Protein AF-Q6T5Z6-F1 (afdb_monomer)

Organism: NCBI:txid249590

Secondary structure (DSSP, 8-state):
-HHHHHHHHHIIIIII-PPTT-EEEEE--SHHHHHHHHHHHHHT-SEEEEE-S-GGGHHHHHHTT--EEE-SSS----SSS--

InterPro domains:
  IPR013149 Alcohol dehydrogenase-like, C-terminal [PF00107] (31-72)
  IPR036291 NAD(P)-binding domain superfamily [SSF51735] (1-75)

Radius of gyration: 12.71 Å; Cα contacts (8 Å, |Δi|>4): 159; chains: 1; bounding box: 39×18×32 Å

Structure (mmCIF, N/CA/C/O backbone):
data_AF-Q6T5Z6-F1
#
_entry.id   AF-Q6T5Z6-F1
#
loop_
_atom_site.group_PDB
_atom_site.id
_atom_site.type_symbol
_atom_site.label_atom_id
_atom_site.label_alt_id
_atom_site.label_comp_id
_atom_site.label_asym_id
_atom_site.label_entity_id
_atom_site.label_seq_id
_atom_site.pdbx_PDB_ins_code
_atom_site.Cartn_x
_atom_site.Cartn_y
_atom_site.Cartn_z
_atom_site.occupancy
_atom_site.B_iso_or_equiv
_atom_site.auth_seq_id
_atom_site.auth_comp_id
_atom_site.auth_asym_id
_atom_site.auth_atom_id
_atom_site.pdbx_PDB_model_num
ATOM 1 N N . LEU A 1 1 ? 18.800 5.299 -0.319 1.00 55.12 1 LEU A N 1
ATOM 2 C CA . LEU A 1 1 ? 17.326 5.330 -0.142 1.00 55.12 1 LEU A CA 1
ATOM 3 C C . LEU A 1 1 ? 16.532 4.681 -1.289 1.00 55.12 1 LEU A C 1
ATOM 5 O O . LEU A 1 1 ? 15.351 4.426 -1.106 1.00 55.12 1 LEU A O 1
ATOM 9 N N . SER A 1 2 ? 17.130 4.382 -2.448 1.00 65.06 2 SER A N 1
ATOM 10 C CA . SER A 1 2 ? 16.399 3.973 -3.663 1.00 65.06 2 SER A CA 1
ATOM 11 C C . SER A 1 2 ? 15.903 2.520 -3.693 1.00 65.06 2 SER A C 1
ATOM 13 O O . SER A 1 2 ? 14.844 2.267 -4.253 1.00 65.06 2 SER A O 1
ATOM 15 N N . CYS A 1 3 ? 16.621 1.575 -3.077 1.00 74.06 3 CYS A N 1
ATOM 16 C CA . CYS A 1 3 ? 16.347 0.138 -3.237 1.00 74.06 3 CYS A CA 1
ATOM 17 C C . CYS A 1 3 ? 14.960 -0.290 -2.716 1.00 74.06 3 CYS A C 1
ATOM 19 O O . CYS A 1 3 ? 14.259 -1.074 -3.352 1.00 74.06 3 CYS A O 1
ATOM 21 N N . GLY A 1 4 ? 14.520 0.263 -1.581 1.00 71.12 4 GLY A N 1
ATOM 22 C CA . GLY A 1 4 ? 13.235 -0.114 -0.984 1.00 71.12 4 GLY A CA 1
ATOM 23 C C . GLY A 1 4 ? 12.021 0.393 -1.768 1.00 71.12 4 GLY A C 1
ATOM 24 O O . GLY A 1 4 ? 11.020 -0.312 -1.879 1.00 71.12 4 GLY A O 1
ATOM 25 N N . ILE A 1 5 ? 12.126 1.589 -2.355 1.00 77.44 5 ILE A N 1
ATOM 26 C CA . ILE A 1 5 ? 11.025 2.223 -3.093 1.00 77.44 5 ILE A CA 1
ATOM 27 C C . ILE A 1 5 ? 10.830 1.547 -4.450 1.00 77.44 5 ILE A C 1
ATOM 29 O O . ILE A 1 5 ? 9.704 1.207 -4.804 1.00 77.44 5 ILE A O 1
ATOM 33 N N . SER A 1 6 ? 11.916 1.294 -5.187 1.00 79.06 6 SER A N 1
ATOM 34 C CA . SER A 1 6 ? 11.837 0.590 -6.471 1.00 79.06 6 SER A CA 1
ATOM 35 C C . SER A 1 6 ? 11.317 -0.838 -6.307 1.00 79.06 6 SER A C 1
ATOM 37 O O . SER A 1 6 ? 10.554 -1.303 -7.150 1.00 79.06 6 SER A O 1
ATOM 39 N N . THR A 1 7 ? 11.666 -1.506 -5.203 1.00 81.31 7 THR A N 1
ATOM 40 C CA . THR A 1 7 ? 11.165 -2.850 -4.887 1.00 81.31 7 THR A CA 1
ATOM 41 C C . THR A 1 7 ? 9.660 -2.837 -4.627 1.00 81.31 7 THR A C 1
ATOM 43 O O . THR A 1 7 ? 8.938 -3.621 -5.235 1.00 81.31 7 THR A O 1
ATOM 46 N N . GLY A 1 8 ? 9.167 -1.933 -3.772 1.00 78.44 8 GLY A N 1
ATOM 47 C CA . GLY A 1 8 ? 7.736 -1.842 -3.460 1.00 78.44 8 GLY A CA 1
ATOM 48 C C . GLY A 1 8 ? 6.896 -1.448 -4.676 1.00 78.44 8 GLY A C 1
ATOM 49 O O . GLY A 1 8 ? 5.914 -2.112 -5.000 1.00 78.44 8 GLY A O 1
ATOM 50 N N . LEU A 1 9 ? 7.331 -0.420 -5.407 1.00 80.00 9 LEU A N 1
ATOM 51 C CA . LEU A 1 9 ? 6.643 0.060 -6.606 1.00 80.00 9 LEU A CA 1
ATOM 52 C C . LEU A 1 9 ? 6.659 -0.993 -7.728 1.00 80.00 9 LEU A C 1
ATOM 54 O O . LEU A 1 9 ? 5.631 -1.279 -8.343 1.00 80.00 9 LEU A O 1
ATOM 58 N N . GLY A 1 10 ? 7.822 -1.604 -7.966 1.00 77.25 10 GLY A N 1
ATOM 59 C CA . GLY A 1 10 ? 7.998 -2.661 -8.957 1.00 77.25 10 GLY A CA 1
ATOM 60 C C . GLY A 1 10 ? 7.200 -3.919 -8.621 1.00 77.25 10 GLY A C 1
ATOM 61 O O . GLY A 1 10 ? 6.630 -4.529 -9.522 1.00 77.25 10 GLY A O 1
ATOM 62 N N . ALA A 1 11 ? 7.077 -4.281 -7.343 1.00 78.06 11 ALA A N 1
ATOM 63 C CA . ALA A 1 11 ? 6.245 -5.405 -6.926 1.00 78.06 11 ALA A CA 1
ATOM 64 C C . ALA A 1 11 ? 4.768 -5.171 -7.278 1.00 78.06 11 ALA A C 1
ATOM 66 O O . ALA A 1 11 ? 4.140 -6.043 -7.876 1.00 78.06 11 ALA A O 1
ATOM 67 N N . SER A 1 12 ? 4.220 -3.988 -6.997 1.00 78.00 12 SER A N 1
ATOM 68 C CA . SER A 1 12 ? 2.809 -3.703 -7.281 1.00 78.00 12 SER A CA 1
ATOM 69 C C . SER A 1 12 ? 2.513 -3.583 -8.777 1.00 78.00 12 SER A C 1
ATOM 71 O O . SER A 1 12 ? 1.518 -4.124 -9.254 1.00 78.00 12 SER A O 1
ATOM 73 N N . ILE A 1 13 ? 3.384 -2.912 -9.534 1.00 76.38 13 ILE A N 1
ATOM 74 C CA . ILE A 1 13 ? 3.141 -2.619 -10.955 1.00 76.38 13 ILE A CA 1
ATOM 75 C C . ILE A 1 13 ? 3.571 -3.780 -11.859 1.00 76.38 13 ILE A C 1
ATOM 77 O O . ILE A 1 13 ? 2.887 -4.091 -12.832 1.00 76.38 13 ILE A O 1
ATOM 81 N N . ASN A 1 14 ? 4.703 -4.423 -11.566 1.00 71.75 14 ASN A N 1
ATOM 82 C CA . ASN A 1 14 ? 5.320 -5.392 -12.471 1.00 71.75 14 ASN A CA 1
ATOM 83 C C . ASN A 1 14 ? 5.021 -6.849 -12.097 1.00 71.75 14 ASN A C 1
ATOM 85 O O . ASN A 1 14 ? 4.937 -7.688 -12.993 1.00 71.75 14 ASN A O 1
ATOM 89 N N . VAL A 1 15 ? 4.848 -7.149 -10.803 1.00 73.81 15 VAL A N 1
ATOM 90 C CA . VAL A 1 15 ? 4.611 -8.522 -10.320 1.00 73.81 15 VAL A CA 1
ATOM 91 C C . VAL A 1 15 ? 3.131 -8.764 -10.058 1.00 73.81 15 VAL A C 1
ATOM 93 O O . VAL A 1 15 ? 2.543 -9.654 -10.662 1.00 73.81 15 VAL A O 1
ATOM 96 N N . ALA A 1 16 ? 2.517 -7.961 -9.188 1.00 70.75 16 ALA A N 1
ATOM 97 C CA . ALA A 1 16 ? 1.133 -8.161 -8.779 1.00 70.75 16 ALA A CA 1
ATOM 98 C C . ALA A 1 16 ? 0.135 -7.839 -9.900 1.00 70.75 16 ALA A C 1
ATOM 100 O O . ALA A 1 16 ? -0.914 -8.473 -9.951 1.00 70.75 16 ALA A O 1
ATOM 101 N N . LYS A 1 17 ? 0.456 -6.865 -10.775 1.00 73.38 17 LYS A N 1
ATOM 102 C CA . LYS A 1 17 ? -0.389 -6.392 -11.894 1.00 73.38 17 LYS A CA 1
ATOM 103 C C . LYS A 1 17 ? -1.890 -6.438 -11.558 1.00 73.38 17 LYS A C 1
ATOM 105 O O . LYS A 1 17 ? -2.653 -7.104 -12.263 1.00 73.38 17 LYS A O 1
ATOM 110 N N . PRO A 1 18 ? -2.310 -5.781 -10.461 1.00 74.62 18 PRO A N 1
ATOM 111 C CA . PRO A 1 18 ? -3.690 -5.837 -10.021 1.00 74.62 18 PRO A CA 1
ATOM 112 C C . PRO A 1 18 ? -4.598 -5.311 -11.140 1.00 74.62 18 PRO A C 1
ATOM 114 O O . PRO A 1 18 ? -4.352 -4.211 -11.647 1.00 74.62 18 PRO A O 1
ATOM 117 N N . PRO A 1 19 ? -5.623 -6.067 -11.572 1.00 75.31 19 PRO A N 1
ATOM 118 C CA . PRO A 1 19 ? -6.597 -5.533 -12.506 1.00 75.31 19 PRO A CA 1
ATOM 119 C C . PRO A 1 19 ? -7.313 -4.347 -11.855 1.00 75.31 19 PRO A C 1
ATOM 121 O O . PRO A 1 19 ? -7.529 -4.325 -10.641 1.00 75.31 19 PRO A O 1
ATOM 124 N N . LYS A 1 20 ? -7.690 -3.349 -12.659 1.00 80.56 20 LYS A N 1
ATOM 125 C CA . LYS A 1 20 ? -8.405 -2.171 -12.153 1.00 80.56 20 LYS A CA 1
ATOM 126 C C . LYS A 1 20 ? -9.621 -2.612 -11.337 1.00 80.56 20 LYS A C 1
ATOM 128 O O . LYS A 1 20 ? -10.409 -3.432 -11.802 1.00 80.56 20 LYS A O 1
ATOM 133 N N . GLY A 1 21 ? -9.760 -2.078 -10.130 1.00 83.12 21 GLY A N 1
ATOM 134 C CA . GLY A 1 21 ? -10.825 -2.473 -9.209 1.00 83.12 21 GLY A CA 1
ATOM 135 C C . GLY A 1 21 ? -10.475 -3.603 -8.241 1.00 83.12 21 GLY A C 1
ATOM 136 O O . GLY A 1 21 ? -11.285 -3.924 -7.373 1.00 83.12 21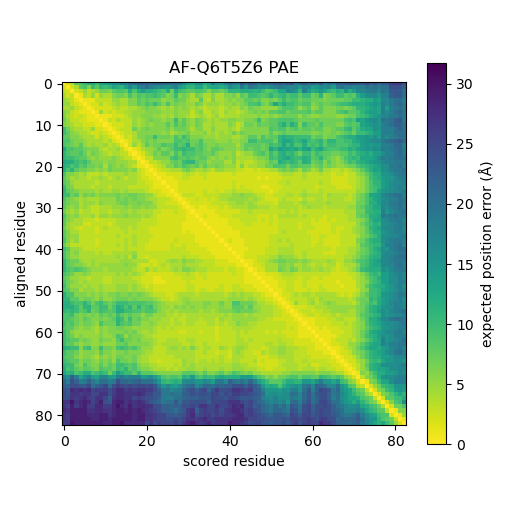 GLY A O 1
ATOM 137 N N . SER A 1 22 ? -9.288 -4.205 -8.333 1.00 84.12 22 SER A N 1
ATOM 138 C CA . SER A 1 22 ? -8.911 -5.285 -7.424 1.00 84.12 22 SER A CA 1
ATOM 139 C C . SER A 1 22 ? -8.566 -4.783 -6.021 1.00 84.12 22 SER A C 1
ATOM 141 O O . SER A 1 22 ? -8.359 -3.591 -5.774 1.00 84.12 22 SER A O 1
ATOM 143 N N . THR A 1 23 ? -8.470 -5.736 -5.096 1.00 87.19 23 THR A N 1
ATOM 144 C CA . THR A 1 23 ? -8.063 -5.500 -3.709 1.00 87.19 23 THR A CA 1
ATOM 145 C C . THR A 1 23 ? -6.621 -5.959 -3.508 1.00 87.19 23 THR A C 1
ATOM 147 O O . THR A 1 23 ? -6.266 -7.056 -3.934 1.00 87.19 23 THR A O 1
ATOM 150 N N . VAL A 1 24 ? -5.791 -5.136 -2.867 1.00 87.00 24 VAL A N 1
ATOM 151 C CA . VAL A 1 24 ? -4.380 -5.434 -2.572 1.00 87.00 24 VAL A CA 1
ATOM 152 C C . VAL A 1 24 ? -4.154 -5.362 -1.067 1.00 87.00 24 VAL A C 1
ATOM 154 O O . VAL A 1 24 ? -4.576 -4.404 -0.428 1.00 87.00 24 VAL A O 1
ATOM 157 N N . ALA A 1 25 ? -3.467 -6.353 -0.500 1.00 87.31 25 ALA A N 1
ATOM 158 C CA . ALA A 1 25 ? -3.036 -6.338 0.895 1.00 87.31 25 ALA A CA 1
ATOM 159 C C . ALA A 1 25 ? -1.518 -6.127 0.980 1.00 87.31 25 ALA A C 1
ATOM 161 O O . ALA A 1 25 ? -0.750 -6.826 0.320 1.00 87.31 25 ALA A O 1
ATOM 162 N N . VAL A 1 26 ? -1.087 -5.169 1.798 1.00 86.12 26 VAL A N 1
ATOM 163 C CA . VAL A 1 26 ? 0.316 -4.814 2.020 1.00 86.12 26 VAL A CA 1
ATOM 164 C C . VAL A 1 26 ? 0.676 -5.128 3.464 1.00 86.12 26 VAL A C 1
ATOM 166 O O . VAL A 1 26 ? 0.168 -4.503 4.392 1.00 86.12 26 VAL A O 1
ATOM 169 N N . PHE A 1 27 ? 1.579 -6.084 3.653 1.00 84.94 27 PHE A N 1
ATOM 170 C CA . PHE A 1 27 ? 2.080 -6.465 4.969 1.00 84.94 27 PHE A CA 1
ATOM 171 C C . PHE A 1 27 ? 3.365 -5.692 5.286 1.00 84.94 27 PHE A C 1
ATOM 173 O O . PHE A 1 27 ? 4.379 -5.854 4.612 1.00 84.94 27 PHE A O 1
ATOM 180 N N . GLY A 1 28 ? 3.314 -4.866 6.330 1.00 83.81 28 GLY A N 1
ATOM 181 C CA . GLY A 1 28 ? 4.400 -4.006 6.792 1.00 83.81 28 GLY A CA 1
ATOM 182 C C . GLY A 1 28 ? 4.413 -2.647 6.093 1.00 83.81 28 GLY A C 1
ATOM 183 O O . GLY A 1 28 ? 4.812 -2.527 4.939 1.00 83.81 28 GLY A O 1
ATOM 184 N N . LEU A 1 29 ? 4.061 -1.588 6.820 1.00 84.44 29 LEU A N 1
ATOM 185 C CA . LEU A 1 29 ? 3.984 -0.205 6.335 1.00 84.44 29 LEU A CA 1
ATOM 186 C C . LEU A 1 29 ? 5.299 0.551 6.569 1.00 84.44 29 LEU A C 1
ATOM 188 O O . LEU A 1 29 ? 5.332 1.637 7.138 1.00 84.44 29 LEU A O 1
ATOM 192 N N . GLY A 1 30 ? 6.412 -0.059 6.162 1.00 84.06 30 GLY A N 1
ATOM 193 C CA . GLY A 1 30 ? 7.710 0.619 6.077 1.00 84.06 30 GLY A CA 1
ATOM 194 C C . GLY A 1 30 ? 7.898 1.336 4.735 1.00 84.06 30 GLY A C 1
ATOM 195 O O . GLY A 1 30 ? 6.983 1.397 3.918 1.00 84.06 30 GLY A O 1
ATOM 196 N N . ALA A 1 31 ? 9.120 1.790 4.445 1.00 84.88 31 ALA A N 1
ATOM 197 C CA . ALA A 1 31 ? 9.446 2.451 3.172 1.00 84.88 31 ALA A CA 1
ATOM 198 C C . ALA A 1 31 ? 9.064 1.620 1.924 1.00 84.88 31 ALA A C 1
ATOM 200 O O . ALA A 1 31 ? 8.645 2.177 0.913 1.00 84.88 31 ALA A O 1
ATOM 201 N N . VAL A 1 32 ? 9.171 0.288 2.004 1.00 86.81 32 VAL A N 1
ATOM 202 C CA . VAL A 1 32 ? 8.781 -0.635 0.921 1.00 86.81 32 VAL A CA 1
ATOM 203 C C . VAL A 1 32 ? 7.260 -0.756 0.809 1.00 86.81 32 VAL A C 1
ATOM 205 O O . VAL A 1 32 ? 6.720 -0.693 -0.290 1.00 86.81 32 VAL A O 1
ATOM 208 N N . GLY A 1 33 ? 6.560 -0.901 1.938 1.00 85.75 33 GLY A N 1
ATOM 209 C CA . GLY A 1 33 ? 5.106 -1.060 1.964 1.00 85.75 33 GLY A CA 1
ATOM 210 C C . GLY A 1 33 ? 4.364 0.191 1.508 1.00 85.75 33 GLY A C 1
ATOM 211 O O . GLY A 1 33 ? 3.406 0.087 0.751 1.00 85.75 33 GLY A O 1
ATOM 212 N N . LEU A 1 34 ? 4.847 1.377 1.887 1.00 87.62 34 LEU A N 1
ATOM 213 C CA . LEU A 1 34 ? 4.297 2.644 1.399 1.00 87.62 34 LEU A CA 1
ATOM 214 C C . LEU A 1 34 ? 4.474 2.783 -0.120 1.00 87.62 34 LEU A C 1
ATOM 216 O O . LEU A 1 34 ? 3.529 3.143 -0.816 1.00 87.62 34 LEU A O 1
ATOM 220 N N . ALA A 1 35 ? 5.645 2.415 -0.654 1.00 88.62 35 ALA A N 1
ATOM 221 C CA . ALA A 1 35 ? 5.876 2.396 -2.099 1.00 88.62 35 ALA A CA 1
ATOM 222 C C . ALA A 1 35 ? 5.007 1.351 -2.825 1.00 88.62 35 ALA A C 1
ATOM 224 O O . ALA A 1 35 ? 4.552 1.594 -3.942 1.00 88.62 35 ALA A O 1
ATOM 225 N N . ALA A 1 36 ? 4.743 0.204 -2.193 1.00 87.38 36 ALA A N 1
ATOM 226 C CA . ALA A 1 36 ? 3.848 -0.815 -2.730 1.00 87.38 36 ALA A CA 1
ATOM 227 C C . ALA A 1 36 ? 2.381 -0.360 -2.736 1.00 87.38 36 ALA A C 1
ATOM 229 O O . ALA A 1 36 ? 1.688 -0.568 -3.733 1.00 87.38 36 ALA A O 1
ATOM 230 N N . ALA A 1 37 ? 1.915 0.292 -1.669 1.00 87.88 37 ALA A N 1
ATOM 231 C CA . ALA A 1 37 ? 0.580 0.883 -1.604 1.00 87.88 37 ALA A CA 1
ATOM 232 C C . ALA A 1 37 ? 0.392 1.946 -2.696 1.00 87.88 37 ALA A C 1
ATOM 234 O O . ALA A 1 37 ? -0.588 1.906 -3.439 1.00 87.88 37 ALA A O 1
ATOM 235 N N . GLU A 1 38 ? 1.388 2.815 -2.875 1.00 88.69 38 GLU A N 1
ATOM 236 C CA . GLU A 1 38 ? 1.394 3.817 -3.939 1.00 88.69 38 GLU A CA 1
ATOM 237 C C . GLU A 1 38 ? 1.366 3.169 -5.333 1.00 88.69 38 GLU A C 1
ATOM 239 O O . GLU A 1 38 ? 0.576 3.550 -6.195 1.00 88.69 38 GLU A O 1
ATOM 244 N N . GLY A 1 39 ? 2.170 2.124 -5.551 1.00 88.06 39 GLY A N 1
ATOM 245 C CA . GLY A 1 39 ? 2.157 1.368 -6.803 1.00 88.06 39 GLY A CA 1
ATOM 246 C C . GLY A 1 39 ? 0.824 0.674 -7.079 1.00 88.06 39 GLY A C 1
ATOM 247 O O . GLY A 1 39 ? 0.379 0.639 -8.223 1.00 88.06 39 GLY A O 1
ATOM 248 N N . ALA A 1 40 ? 0.156 0.163 -6.042 1.00 87.25 40 ALA A N 1
ATOM 249 C CA . ALA A 1 40 ? -1.171 -0.436 -6.162 1.00 87.25 40 ALA A CA 1
ATOM 250 C C . ALA A 1 40 ? -2.231 0.618 -6.517 1.00 87.25 40 ALA A C 1
ATOM 252 O O . ALA A 1 40 ? -3.093 0.363 -7.360 1.00 87.25 40 ALA A O 1
ATOM 253 N N . ARG A 1 41 ? -2.126 1.824 -5.941 1.00 85.50 41 ARG A N 1
ATOM 254 C CA . ARG A 1 41 ? -2.971 2.973 -6.289 1.00 85.50 41 ARG 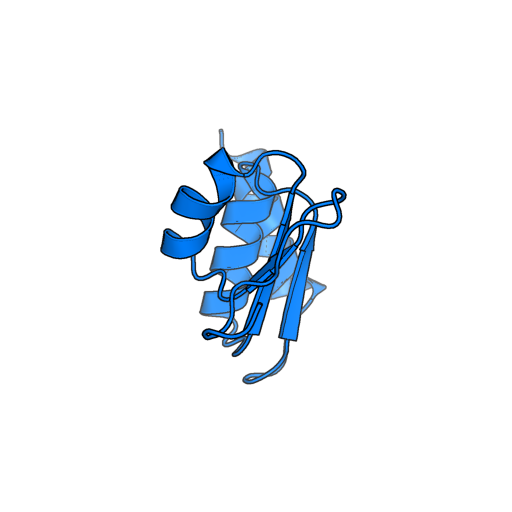A CA 1
ATOM 255 C C . ARG A 1 41 ? -2.794 3.370 -7.753 1.00 85.50 41 ARG A C 1
ATOM 257 O O . ARG A 1 41 ? -3.783 3.504 -8.466 1.00 85.50 41 ARG A O 1
ATOM 264 N N . ILE A 1 42 ? -1.549 3.494 -8.218 1.00 86.44 42 ILE A N 1
ATOM 265 C CA . ILE A 1 42 ? -1.223 3.821 -9.618 1.00 86.44 42 ILE A CA 1
ATOM 266 C C . ILE A 1 42 ? -1.732 2.735 -10.577 1.00 86.44 42 ILE A C 1
ATOM 268 O O . ILE A 1 42 ? -2.243 3.047 -11.651 1.00 86.44 42 ILE A O 1
ATOM 272 N N . ALA A 1 43 ? -1.645 1.463 -10.182 1.00 85.06 43 ALA A N 1
ATOM 273 C CA . ALA A 1 43 ? -2.174 0.347 -10.962 1.00 85.06 43 ALA A CA 1
ATOM 274 C C . ALA A 1 43 ? -3.720 0.321 -11.031 1.00 85.06 43 ALA A C 1
ATOM 276 O O . ALA A 1 43 ? -4.287 -0.375 -11.874 1.00 85.06 43 ALA A O 1
ATOM 277 N N . GLY A 1 44 ? -4.411 1.110 -10.201 1.00 84.94 44 GLY A N 1
ATOM 278 C CA . GLY A 1 44 ? -5.869 1.229 -10.198 1.00 84.94 44 GLY A CA 1
ATOM 279 C C . GLY A 1 44 ? -6.575 0.243 -9.267 1.00 84.94 44 GLY A C 1
ATOM 280 O O . GLY A 1 44 ? -7.728 -0.110 -9.522 1.00 84.94 44 GLY A O 1
ATOM 281 N N . ALA A 1 45 ? -5.910 -0.218 -8.205 1.00 86.75 45 ALA A N 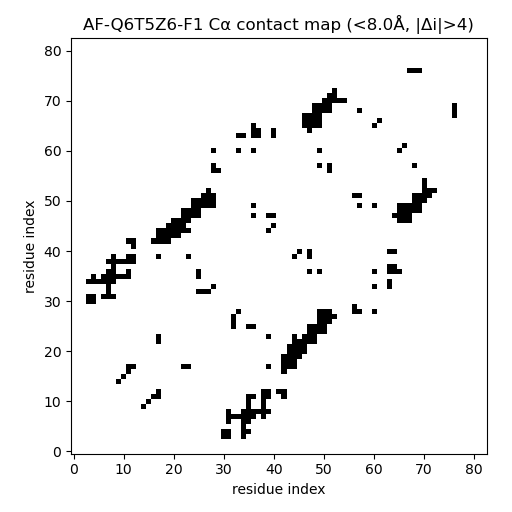1
ATOM 282 C CA . ALA A 1 45 ? -6.571 -0.977 -7.147 1.00 86.75 45 ALA A CA 1
ATOM 283 C C . ALA A 1 45 ? -7.638 -0.106 -6.458 1.00 86.75 45 ALA A C 1
ATOM 285 O O . ALA A 1 45 ? -7.369 1.036 -6.086 1.00 86.75 45 ALA A O 1
ATOM 286 N N . SER A 1 46 ? -8.847 -0.642 -6.270 1.00 86.19 46 SER A N 1
ATOM 287 C CA . SER A 1 46 ? -9.929 0.083 -5.582 1.00 86.19 46 SER A CA 1
ATOM 288 C C . SER A 1 46 ? -9.856 -0.039 -4.065 1.00 86.19 46 SER A C 1
ATOM 290 O O . SER A 1 46 ? -10.387 0.816 -3.362 1.00 86.19 46 SER A O 1
ATOM 292 N N . ARG A 1 47 ? -9.221 -1.097 -3.551 1.00 87.00 47 ARG A N 1
ATOM 293 C CA . ARG A 1 47 ? -9.055 -1.325 -2.110 1.00 87.00 47 ARG A CA 1
ATOM 294 C C . ARG A 1 47 ? -7.611 -1.687 -1.802 1.00 87.00 47 ARG A C 1
ATOM 296 O O . ARG A 1 47 ? -7.053 -2.587 -2.430 1.00 87.00 47 ARG A O 1
ATOM 303 N N . ILE A 1 48 ? -7.022 -1.002 -0.826 1.00 89.62 48 ILE A N 1
ATOM 304 C CA . ILE A 1 48 ? -5.648 -1.233 -0.373 1.00 89.62 48 ILE A CA 1
ATOM 305 C C . ILE A 1 48 ? -5.675 -1.420 1.146 1.00 89.62 48 ILE A C 1
ATOM 307 O O . ILE A 1 48 ? -6.004 -0.496 1.890 1.00 89.62 48 ILE A O 1
ATOM 311 N N . ILE A 1 49 ? -5.338 -2.626 1.597 1.00 89.31 49 ILE A N 1
ATOM 312 C CA . ILE A 1 49 ? -5.371 -3.041 3.001 1.00 89.31 49 ILE A CA 1
ATOM 313 C C . ILE A 1 49 ? -3.941 -3.021 3.548 1.00 89.31 49 ILE A C 1
ATOM 315 O O . ILE A 1 49 ? -3.114 -3.838 3.154 1.00 89.31 49 ILE A O 1
ATOM 319 N N . GLY A 1 50 ? -3.636 -2.096 4.454 1.00 88.88 50 GLY A N 1
ATOM 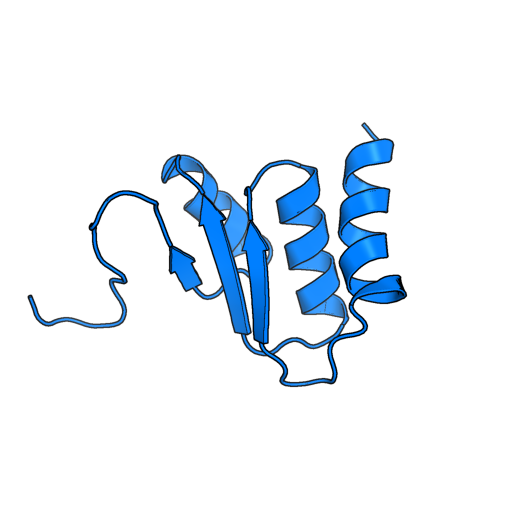320 C CA . GLY A 1 50 ? -2.341 -1.991 5.123 1.00 88.88 50 GLY A CA 1
ATOM 321 C C . GLY A 1 50 ? -2.305 -2.769 6.436 1.00 88.88 50 GLY A C 1
ATOM 322 O O . GLY A 1 50 ? -3.119 -2.539 7.324 1.00 88.88 50 GLY A O 1
ATOM 323 N N . ILE A 1 51 ? -1.345 -3.671 6.598 1.00 86.56 51 ILE A N 1
ATOM 324 C CA . ILE A 1 51 ? -1.240 -4.532 7.779 1.00 86.56 51 ILE A CA 1
ATOM 325 C C . ILE A 1 51 ? 0.060 -4.209 8.506 1.00 86.56 51 ILE A C 1
ATOM 327 O O . ILE A 1 51 ? 1.138 -4.489 7.991 1.00 86.56 51 ILE A O 1
ATOM 331 N N . ASP A 1 52 ? -0.017 -3.621 9.699 1.00 84.75 52 ASP A N 1
ATOM 332 C CA . ASP A 1 52 ? 1.162 -3.304 10.517 1.00 84.75 52 ASP A CA 1
ATOM 333 C C . ASP A 1 52 ? 0.857 -3.483 12.010 1.00 84.75 52 ASP A C 1
ATOM 335 O O . ASP A 1 52 ? -0.292 -3.485 12.451 1.00 84.75 52 ASP A O 1
ATOM 339 N N . LEU A 1 53 ? 1.909 -3.662 12.804 1.00 81.44 53 LEU A N 1
ATOM 340 C CA . LEU A 1 53 ? 1.822 -3.756 14.261 1.00 81.44 53 LEU A CA 1
ATOM 341 C C . LEU A 1 53 ? 1.778 -2.369 14.914 1.00 81.44 53 LEU A C 1
ATOM 343 O O . LEU A 1 53 ? 1.236 -2.218 16.007 1.00 81.44 53 LEU A O 1
ATOM 347 N N . ASN A 1 54 ? 2.352 -1.362 14.254 1.00 79.25 54 ASN A N 1
ATOM 348 C CA . ASN A 1 54 ? 2.469 -0.003 14.756 1.00 79.25 54 ASN A CA 1
ATOM 349 C C . ASN A 1 54 ? 1.389 0.886 14.146 1.00 79.25 54 ASN A C 1
ATOM 351 O O . ASN A 1 54 ? 1.495 1.309 12.994 1.00 79.25 54 ASN A O 1
ATOM 355 N N . ALA A 1 55 ? 0.395 1.253 14.956 1.00 77.81 55 ALA A N 1
ATOM 356 C CA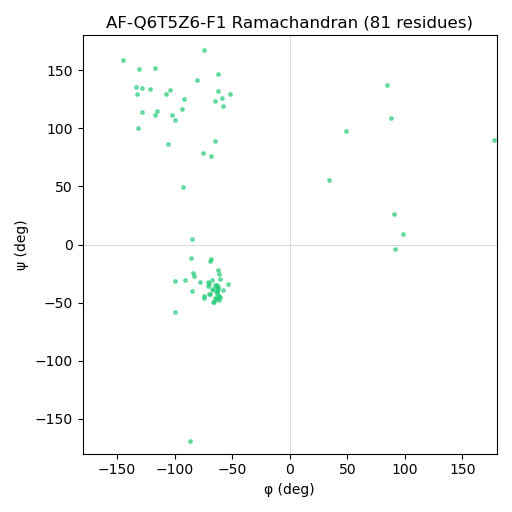 . ALA A 1 55 ? -0.699 2.114 14.512 1.00 77.81 55 ALA A CA 1
ATOM 357 C C . ALA A 1 55 ? -0.245 3.512 14.059 1.00 77.81 55 ALA A C 1
ATOM 359 O O . ALA A 1 55 ? -0.879 4.122 13.203 1.00 77.81 55 ALA A O 1
ATOM 360 N N . ASN A 1 56 ? 0.899 3.984 14.561 1.00 82.12 56 ASN A N 1
ATOM 361 C CA . ASN A 1 56 ? 1.458 5.288 14.202 1.00 82.12 56 ASN A CA 1
ATOM 362 C C . ASN A 1 56 ? 1.805 5.400 12.700 1.00 82.12 56 ASN A C 1
ATOM 364 O O . ASN A 1 56 ? 1.864 6.490 12.148 1.00 82.12 56 ASN A O 1
ATOM 368 N N . ARG A 1 57 ? 2.005 4.266 12.011 1.00 80.81 57 ARG A N 1
ATOM 369 C CA . ARG A 1 57 ? 2.305 4.231 10.568 1.00 80.81 57 ARG A CA 1
ATOM 370 C C . ARG A 1 57 ? 1.054 4.255 9.686 1.00 80.81 57 ARG A C 1
ATOM 372 O O . ARG A 1 57 ? 1.163 4.460 8.478 1.00 80.81 57 ARG A O 1
ATOM 379 N N . PHE A 1 58 ? -0.137 4.064 10.260 1.00 83.38 58 PHE A N 1
ATOM 380 C CA . PHE A 1 58 ? -1.393 4.088 9.502 1.00 83.38 58 PHE A CA 1
ATOM 381 C C . PHE A 1 58 ? -1.750 5.486 9.010 1.00 83.38 58 PHE A C 1
ATOM 383 O O . PHE A 1 58 ? -2.289 5.626 7.914 1.00 83.38 58 PHE A O 1
ATOM 390 N N . GLU A 1 59 ? -1.418 6.524 9.779 1.00 84.62 59 GLU A N 1
ATOM 391 C CA . GLU A 1 59 ? -1.658 7.908 9.365 1.00 84.62 59 GLU A CA 1
ATOM 392 C C . GLU A 1 59 ? -0.860 8.278 8.115 1.00 84.62 59 GLU A C 1
ATOM 394 O O . GLU A 1 59 ? -1.388 8.915 7.203 1.00 84.62 59 GLU A O 1
ATOM 399 N N . GLU A 1 60 ? 0.397 7.838 8.039 1.00 85.38 60 GLU A N 1
ATOM 400 C CA . GLU A 1 60 ? 1.214 8.002 6.840 1.00 85.38 60 GLU A CA 1
ATOM 401 C C . GLU A 1 60 ? 0.650 7.170 5.692 1.00 85.38 60 GLU A C 1
ATOM 403 O O . GLU A 1 60 ? 0.392 7.705 4.617 1.00 85.38 60 GLU A O 1
ATOM 408 N N . ALA A 1 61 ? 0.362 5.890 5.928 1.00 84.88 61 ALA A N 1
ATOM 409 C CA . ALA A 1 61 ? -0.149 4.987 4.904 1.00 84.88 61 ALA A CA 1
ATOM 410 C C . ALA A 1 61 ? -1.499 5.424 4.300 1.00 84.88 61 ALA A C 1
ATOM 412 O O . ALA A 1 61 ? -1.724 5.200 3.109 1.00 84.88 61 ALA A O 1
ATOM 413 N N . LYS A 1 62 ? -2.366 6.122 5.052 1.00 85.88 62 LYS A N 1
ATOM 414 C CA . LYS A 1 62 ? -3.576 6.762 4.495 1.00 85.88 62 LYS A CA 1
ATOM 415 C C . LYS A 1 62 ? -3.247 7.760 3.384 1.00 85.88 62 LYS A C 1
ATOM 417 O O . LYS A 1 62 ? -3.950 7.803 2.378 1.00 85.88 62 LYS A O 1
ATOM 422 N N . LYS A 1 63 ? -2.166 8.534 3.523 1.00 86.31 63 LYS A N 1
ATOM 423 C CA . LYS A 1 63 ? -1.745 9.532 2.518 1.00 86.31 63 LYS A CA 1
ATOM 424 C C . LYS A 1 63 ? -1.279 8.870 1.214 1.00 86.31 63 LYS A C 1
ATOM 426 O O . LYS A 1 63 ? -1.487 9.418 0.132 1.00 86.31 63 LYS A O 1
ATOM 431 N N . PHE A 1 64 ? -0.721 7.664 1.311 1.00 82.56 64 PHE A N 1
ATOM 432 C CA . PHE A 1 64 ? -0.287 6.842 0.173 1.00 82.56 64 PHE A CA 1
ATOM 433 C C . PHE A 1 64 ? -1.416 5.989 -0.440 1.00 82.56 64 PHE A C 1
ATOM 435 O O . PHE A 1 64 ? -1.187 5.230 -1.376 1.00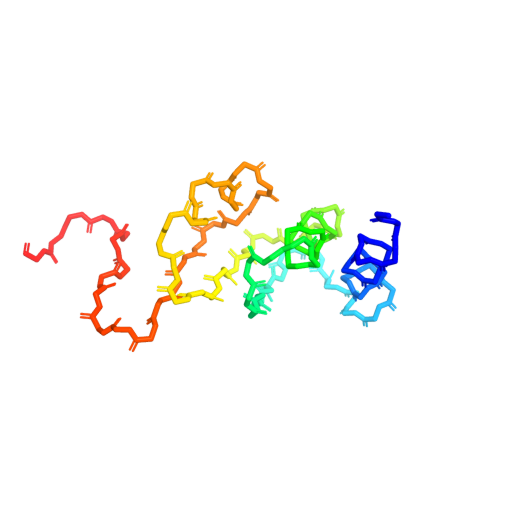 82.56 64 PHE A O 1
ATOM 442 N N . GLY A 1 65 ? -2.659 6.136 0.038 1.00 80.44 65 GLY A N 1
ATOM 443 C CA . GLY A 1 65 ? -3.839 5.506 -0.562 1.00 80.44 65 GLY A CA 1
ATOM 444 C C . GLY A 1 65 ? -4.314 4.213 0.096 1.00 80.44 65 GLY A C 1
ATOM 445 O O . GLY A 1 65 ? -5.212 3.575 -0.447 1.00 80.44 65 GLY A O 1
ATOM 446 N N . CYS A 1 66 ? -3.774 3.823 1.255 1.00 84.88 66 CYS A N 1
ATOM 447 C CA . CYS A 1 66 ? -4.349 2.717 2.020 1.00 84.88 66 CYS A CA 1
ATOM 448 C C . CYS A 1 66 ? -5.756 3.085 2.517 1.00 84.88 66 CYS A C 1
ATOM 450 O O . CYS A 1 66 ? -5.939 4.080 3.222 1.00 84.88 66 CYS A O 1
ATOM 452 N N . THR A 1 67 ? -6.740 2.264 2.156 1.00 85.94 67 THR A N 1
ATOM 453 C CA . THR A 1 67 ? -8.152 2.447 2.514 1.00 85.94 67 THR A CA 1
ATOM 454 C C . THR A 1 67 ? -8.507 1.740 3.817 1.00 85.94 67 THR A C 1
ATOM 456 O O . THR A 1 67 ? -9.370 2.204 4.555 1.00 85.94 67 THR A O 1
ATOM 459 N N . GLU A 1 68 ? -7.838 0.628 4.114 1.00 85.94 68 GLU A N 1
ATOM 460 C CA . GLU A 1 68 ? -8.113 -0.214 5.279 1.00 85.94 68 GLU A CA 1
ATOM 461 C C . GLU A 1 68 ? -6.828 -0.531 6.035 1.00 85.94 68 GLU A C 1
ATOM 463 O O . GLU A 1 68 ? -5.752 -0.593 5.440 1.00 85.94 68 GLU A O 1
ATOM 468 N N . PHE A 1 69 ? -6.944 -0.750 7.347 1.00 85.06 69 PHE A N 1
ATOM 469 C CA . PHE A 1 69 ? -5.813 -1.071 8.212 1.00 85.06 69 PHE A CA 1
ATOM 470 C C . PHE A 1 69 ? -6.140 -2.242 9.127 1.00 85.06 69 PHE A C 1
ATOM 472 O O . PHE A 1 69 ? -7.219 -2.280 9.715 1.00 85.06 69 PHE A O 1
ATOM 479 N N . VAL A 1 70 ? -5.206 -3.181 9.264 1.00 82.81 70 VAL A N 1
ATOM 480 C CA . VAL A 1 70 ? -5.344 -4.339 10.157 1.00 82.81 70 VAL A CA 1
ATOM 481 C C . VAL A 1 70 ? -4.113 -4.437 11.050 1.00 82.81 70 VAL A C 1
ATOM 483 O O . VAL A 1 70 ? -2.979 -4.327 10.585 1.00 82.81 70 VAL A O 1
ATOM 486 N N . THR A 1 71 ? -4.331 -4.663 12.343 1.00 77.06 71 THR A N 1
ATOM 487 C CA . THR A 1 71 ? -3.264 -4.865 13.335 1.00 77.06 71 THR A CA 1
ATOM 488 C C . THR A 1 71 ? -3.370 -6.272 13.921 1.00 77.06 71 THR A C 1
ATOM 490 O O . THR A 1 71 ? -4.459 -6.834 13.990 1.00 77.06 71 THR A O 1
ATOM 493 N N . ARG A 1 72 ? -2.250 -6.859 14.371 1.00 60.66 72 ARG A N 1
ATOM 494 C CA . ARG A 1 72 ? -2.238 -8.198 15.003 1.00 60.66 72 ARG A CA 1
ATOM 495 C C . ARG A 1 72 ? -2.915 -8.220 16.383 1.00 60.66 72 ARG A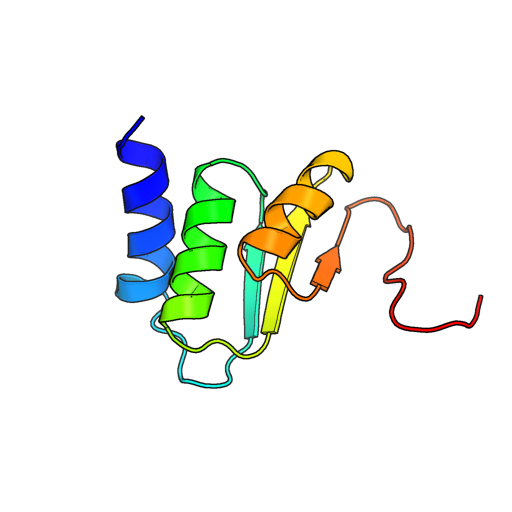 C 1
ATOM 497 O O . ARG A 1 72 ? -3.205 -9.302 16.888 1.00 60.66 72 ARG A O 1
ATOM 504 N N . ARG A 1 73 ? -3.176 -7.064 17.009 1.00 56.12 73 ARG A N 1
ATOM 505 C CA . ARG A 1 73 ? -4.082 -7.011 18.166 1.00 56.12 73 ARG A CA 1
ATOM 506 C C . ARG A 1 73 ? -5.528 -7.006 17.667 1.00 56.12 73 ARG A C 1
ATOM 508 O O . ARG A 1 73 ? -5.801 -6.302 16.695 1.00 56.12 73 ARG A O 1
ATOM 515 N N . PRO A 1 74 ? -6.460 -7.703 18.344 1.00 48.91 74 PRO A N 1
ATOM 516 C CA . PRO A 1 74 ? -7.888 -7.545 18.103 1.00 48.91 74 PRO A CA 1
ATOM 517 C C . PRO A 1 74 ? -8.315 -6.150 18.581 1.00 48.91 74 PRO A C 1
ATOM 519 O O . PRO A 1 74 ? -8.861 -5.975 19.662 1.00 48.91 74 PRO A O 1
ATOM 522 N N . GLN A 1 75 ? -7.987 -5.125 17.804 1.00 45.72 75 GLN A N 1
ATOM 523 C CA . GLN A 1 75 ? -8.493 -3.776 17.969 1.00 45.72 75 GLN A CA 1
ATOM 524 C C . GLN A 1 75 ? -8.950 -3.294 16.596 1.00 45.72 75 GLN A C 1
ATOM 526 O O . GLN A 1 75 ? -8.146 -2.921 15.748 1.00 45.72 75 GLN A O 1
ATOM 531 N N . GLN A 1 76 ? -10.270 -3.384 16.425 1.00 49.25 76 GLN A N 1
ATOM 532 C CA . GLN A 1 76 ? -11.112 -2.460 15.674 1.00 49.25 76 GLN A CA 1
ATOM 533 C C . GLN A 1 76 ? -10.643 -2.077 14.264 1.00 49.25 76 GLN A C 1
ATOM 535 O O . GLN A 1 76 ? -9.957 -1.080 14.046 1.00 49.25 76 GLN A O 1
ATOM 540 N N . THR A 1 77 ? -11.203 -2.766 13.272 1.00 48.75 77 THR A N 1
ATOM 541 C CA . THR A 1 77 ? -11.605 -2.106 12.028 1.00 48.75 77 THR A CA 1
ATOM 542 C C . THR A 1 77 ? -12.730 -1.119 12.360 1.00 48.75 77 THR A C 1
ATOM 544 O O . THR A 1 77 ? -13.905 -1.477 12.347 1.00 48.75 77 THR A O 1
ATOM 547 N N . CYS A 1 78 ? -12.394 0.124 12.713 1.00 46.06 78 CYS A N 1
ATOM 548 C CA . CYS A 1 78 ? -13.382 1.201 12.800 1.00 46.06 78 CYS A CA 1
ATOM 549 C C . CYS A 1 78 ? -13.759 1.658 11.387 1.00 46.06 78 CYS A C 1
ATOM 551 O O . CYS A 1 78 ? -13.284 2.679 10.893 1.00 46.06 78 CYS A O 1
ATOM 553 N N . SER A 1 79 ? -14.625 0.887 10.738 1.00 51.00 79 SER A N 1
ATOM 554 C CA . SER A 1 79 ? -15.436 1.337 9.612 1.00 51.00 79 SER A CA 1
ATOM 555 C C . SER A 1 79 ? -16.875 1.518 10.102 1.00 51.00 79 SER A C 1
ATOM 557 O O . SER A 1 79 ? -17.683 0.602 9.997 1.00 51.00 79 SER A O 1
ATOM 559 N N . GLY A 1 80 ? -17.178 2.701 10.646 1.00 45.91 80 GLY A N 1
ATOM 560 C CA . GLY A 1 80 ? -18.545 3.118 10.988 1.00 45.91 80 GLY A CA 1
ATOM 561 C C . GLY A 1 80 ? -19.033 2.639 12.358 1.00 45.91 80 GLY A C 1
ATOM 562 O O . GLY A 1 80 ? -18.768 1.519 12.775 1.00 45.91 80 GLY A O 1
ATOM 563 N N . GLY A 1 81 ? -19.705 3.531 13.087 1.00 46.03 81 GLY A N 1
ATOM 564 C CA . GLY A 1 81 ? -20.108 3.323 14.475 1.00 46.03 81 GLY A CA 1
ATOM 565 C C .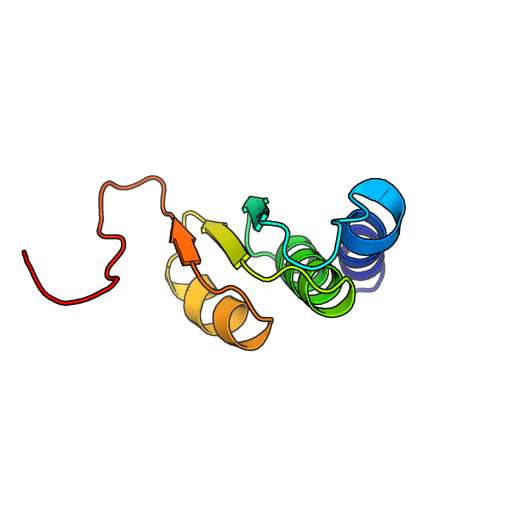 GLY A 1 81 ? -20.988 2.092 14.686 1.00 46.03 81 GLY A C 1
ATOM 566 O O . GLY A 1 81 ? -22.079 2.013 14.139 1.00 46.03 81 GLY A O 1
ATOM 567 N N . ALA A 1 82 ? -20.495 1.169 15.505 1.00 41.00 82 ALA A N 1
ATOM 568 C CA . ALA A 1 82 ? -21.238 0.313 16.426 1.00 41.00 82 ALA A CA 1
ATOM 569 C C . ALA A 1 82 ? -20.215 -0.619 17.084 1.00 41.00 82 ALA A C 1
ATOM 571 O O . ALA A 1 82 ? -19.907 -1.695 16.573 1.00 41.00 82 ALA A O 1
ATOM 572 N N . CYS A 1 83 ? -19.660 -0.173 18.205 1.00 36.00 83 CYS A N 1
ATOM 573 C CA . CYS A 1 83 ? -19.373 -1.044 19.333 1.00 36.00 83 CYS A CA 1
ATOM 574 C C . CYS A 1 83 ? -19.478 -0.215 20.609 1.00 36.00 83 CYS A C 1
ATOM 576 O O . CYS A 1 83 ? -19.038 0.958 20.567 1.00 36.00 83 CYS A O 1
#

Nearest PDB structures (foldseek):
  2fzw-assembly1_B  TM=9.937E-01  e=2.646E-09  Homo sapiens
  1e3i-assembly1_B  TM=9.593E-01  e=1.032E-08  Mus musculus
  7aas-assembly1_A  TM=9.583E-01  e=7.346E-09  Chlamydomonas reinhardtii
 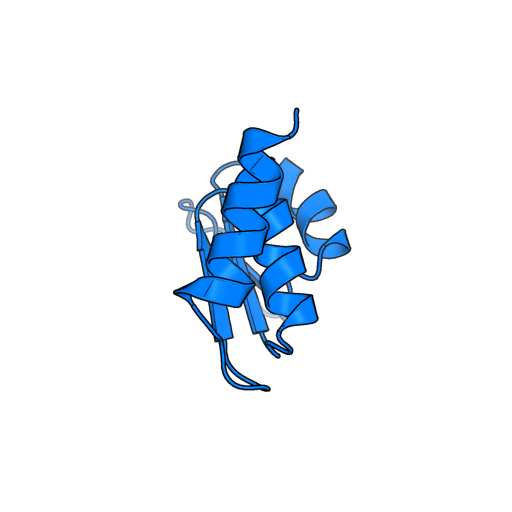 8ecs-assembly1_B  TM=9.911E-01  e=3.764E-08  Equus caballus
  1d1t-assembly1_B  TM=9.472E-01  e=4.617E-08  Homo sapiens

Foldseek 3Di:
DPPLLCQLLCCQVPPVLAAAQAAEEFEDLDNNSLSNLLNVVVSRHPAYEYEDQDPVSVVVSVVSPHPHYHHPDPDDPPPDDDD

pLDDT: mean 77.22, std 13.51, range [36.0, 89.62]

Sequence (83 aa):
LSCGISTGLGASINVAKPPKGSTVAVFGLGAVGLAAAEGARIAGASRIIGIDLNANRFEEAKKFGCTEFVTRRPQQTCSGGAC

Solvent-accessible surface area (backbone atoms only — not comparable to full-atom values): 4586 Å² total; per-residue (Å²): 129,63,70,44,36,54,50,16,27,42,42,25,52,71,66,60,54,51,54,72,63,33,76,46,79,38,78,40,66,47,70,31,28,41,27,21,40,38,20,30,45,75,48,35,34,70,38,29,36,37,31,38,86,57,71,81,44,50,68,58,34,42,77,39,56,34,73,41,65,48,47,89,57,102,64,75,78,82,77,72,97,84,133

Mean predicted aligned error: 8.2 Å